Protein AF-A0A6A7LX45-F1 (afdb_monomer)

Radius of gyration: 16.88 Å; Cα contacts (8 Å, |Δi|>4): 146; chains: 1; bounding box: 41×38×48 Å

Mean predicted aligned error: 6.8 Å

Nearest PDB structures (foldseek):
  3nkh-assembly1_B  TM=8.120E-01  e=1.173E-06  Staphylococcus aureus subsp. aureus USA300_TCH1516
  3nkh-assembly1_A  TM=7.948E-01  e=2.292E-06  Staphylococcus aureus subsp. aureus USA300_TCH1516
  6emy-assembly1_A  TM=8.430E-01  e=7.749E-06  Enterococcus faecalis
  5jjv-assembly1_A-2  TM=7.500E-01  e=8.439E-04  Helicobacter pylori 26695

Structure (mmCIF, N/CA/C/O backbone):
data_AF-A0A6A7LX45-F1
#
_entry.id   AF-A0A6A7LX45-F1
#
loop_
_atom_site.group_PDB
_atom_site.id
_atom_site.type_symbol
_atom_site.label_atom_id
_atom_site.label_alt_id
_atom_site.label_comp_id
_atom_site.label_asym_id
_atom_site.labe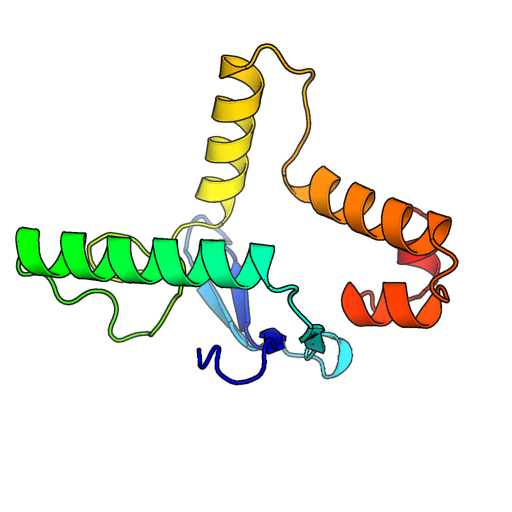l_entity_id
_atom_site.label_seq_id
_atom_site.pdbx_PDB_ins_code
_atom_site.Cartn_x
_atom_site.Cartn_y
_atom_site.Cartn_z
_atom_site.occupancy
_atom_site.B_iso_or_equiv
_atom_site.auth_seq_id
_atom_site.auth_comp_id
_atom_site.auth_asym_id
_atom_site.auth_atom_id
_atom_site.pdbx_PDB_model_num
ATOM 1 N N . MET A 1 1 ? -0.069 -12.720 -8.827 1.00 51.03 1 MET A N 1
ATOM 2 C CA . MET A 1 1 ? -1.238 -12.182 -8.095 1.00 51.03 1 MET A CA 1
ATOM 3 C C . MET A 1 1 ? -2.477 -12.493 -8.921 1.00 51.03 1 MET A C 1
ATOM 5 O O . MET A 1 1 ? -2.574 -11.986 -10.029 1.00 51.03 1 MET A O 1
ATOM 9 N N . HIS A 1 2 ? -3.340 -13.389 -8.440 1.00 52.00 2 HIS A N 1
ATOM 10 C CA . HIS A 1 2 ? -4.607 -13.740 -9.092 1.00 52.00 2 HIS A CA 1
ATOM 11 C C . HIS A 1 2 ? -5.697 -12.822 -8.531 1.00 52.00 2 HIS A C 1
ATOM 13 O O . HIS A 1 2 ? -5.901 -12.797 -7.320 1.00 52.00 2 HIS A O 1
ATOM 19 N N . PHE A 1 3 ? -6.348 -12.025 -9.382 1.00 60.50 3 PHE A N 1
ATOM 20 C CA . PHE A 1 3 ? -7.416 -11.095 -8.974 1.00 60.50 3 PHE A CA 1
ATOM 21 C C . PHE A 1 3 ? -8.790 -11.774 -8.882 1.00 60.50 3 PHE A C 1
ATOM 23 O O . PHE A 1 3 ? -9.795 -11.099 -8.669 1.00 60.50 3 PHE A O 1
ATOM 30 N N . ASP A 1 4 ? -8.840 -13.093 -9.067 1.00 56.50 4 ASP A N 1
ATOM 31 C CA . ASP A 1 4 ? -10.048 -13.806 -9.489 1.00 56.50 4 ASP A CA 1
ATOM 32 C C . ASP A 1 4 ? -11.147 -13.846 -8.417 1.00 56.50 4 ASP A C 1
ATOM 34 O O . ASP A 1 4 ? -12.313 -13.995 -8.753 1.00 56.50 4 ASP A O 1
ATOM 38 N N . ASN A 1 5 ? -10.802 -13.572 -7.152 1.00 66.88 5 ASN A N 1
ATOM 39 C CA . ASN A 1 5 ? -11.748 -13.578 -6.029 1.00 66.88 5 ASN A CA 1
ATOM 40 C C . ASN A 1 5 ? -11.805 -12.249 -5.254 1.00 66.88 5 ASN A C 1
ATOM 42 O O . ASN A 1 5 ? -12.214 -12.237 -4.096 1.00 66.88 5 ASN A O 1
ATOM 46 N N . GLY A 1 6 ? -11.312 -11.144 -5.826 1.00 81.00 6 GLY A N 1
ATOM 47 C CA . GLY A 1 6 ? -11.332 -9.841 -5.148 1.00 81.00 6 GLY A CA 1
ATOM 48 C C . GLY A 1 6 ? -10.508 -9.781 -3.857 1.00 81.00 6 GLY A C 1
ATOM 49 O O . GLY A 1 6 ? -10.772 -8.966 -2.983 1.00 81.00 6 GLY A O 1
ATOM 50 N N . ARG A 1 7 ? -9.506 -10.652 -3.713 1.00 83.38 7 ARG A N 1
ATOM 51 C CA . ARG A 1 7 ? -8.708 -10.805 -2.491 1.00 83.38 7 ARG A CA 1
ATOM 52 C C . ARG A 1 7 ? -7.229 -10.582 -2.754 1.00 83.38 7 ARG A C 1
ATOM 54 O O . ARG A 1 7 ? -6.668 -11.125 -3.702 1.00 83.38 7 ARG A O 1
ATOM 61 N N . LEU A 1 8 ? -6.585 -9.823 -1.873 1.00 84.62 8 LEU A N 1
ATOM 62 C CA . LEU A 1 8 ? -5.143 -9.594 -1.876 1.00 84.62 8 LEU A CA 1
ATOM 63 C C . LEU A 1 8 ? -4.509 -10.192 -0.623 1.00 84.62 8 LEU A C 1
ATOM 65 O O . LEU A 1 8 ? -4.785 -9.744 0.487 1.00 84.62 8 LEU A O 1
ATOM 69 N N . SER A 1 9 ? -3.610 -11.156 -0.804 1.00 83.69 9 SER A N 1
ATOM 70 C CA . SER A 1 9 ? -2.784 -11.680 0.284 1.00 83.69 9 SER A CA 1
ATOM 71 C C . SER A 1 9 ? -1.483 -10.892 0.408 1.00 83.69 9 SER A C 1
ATOM 73 O O . SER A 1 9 ? -0.684 -10.845 -0.527 1.00 83.69 9 SER A O 1
ATOM 75 N N . VAL A 1 10 ? -1.235 -10.321 1.582 1.00 82.81 10 VAL A N 1
ATOM 76 C CA . VAL A 1 10 ? 0.024 -9.646 1.909 1.00 82.81 10 VAL A CA 1
ATOM 77 C C . VAL A 1 10 ? 0.977 -10.672 2.512 1.00 82.81 10 VAL A C 1
ATOM 79 O O . VAL A 1 10 ? 0.769 -11.116 3.637 1.00 82.81 10 VAL A O 1
ATOM 82 N N . LYS A 1 11 ? 1.991 -11.078 1.739 1.00 80.31 11 LYS A N 1
ATOM 83 C CA . LYS A 1 11 ? 2.959 -12.124 2.128 1.00 80.31 11 LYS A CA 1
ATOM 84 C C . LYS A 1 11 ? 4.407 -11.649 2.194 1.00 80.31 11 LYS A C 1
ATOM 86 O O . LYS A 1 11 ? 5.243 -12.3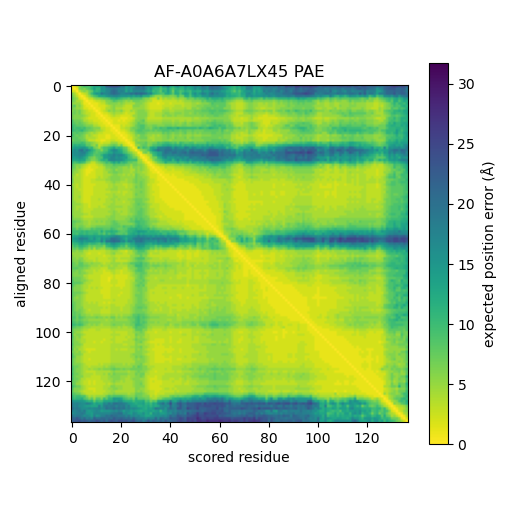00 2.806 1.00 80.31 11 LYS A O 1
ATOM 91 N N . GLN A 1 12 ? 4.698 -10.519 1.565 1.00 81.94 12 GLN A N 1
ATOM 92 C CA . GLN A 1 12 ? 6.050 -10.001 1.421 1.00 81.94 12 GLN A CA 1
ATOM 93 C C . GLN A 1 12 ? 6.049 -8.503 1.680 1.00 81.94 12 GLN A C 1
ATOM 95 O O . GLN A 1 12 ? 5.032 -7.827 1.491 1.00 81.94 12 GLN A O 1
ATOM 100 N N . ASN A 1 13 ? 7.192 -7.990 2.109 1.00 84.44 13 ASN A N 1
ATOM 101 C CA . ASN A 1 13 ? 7.459 -6.568 2.208 1.00 84.44 13 ASN A CA 1
ATOM 102 C C . ASN A 1 13 ? 8.715 -6.213 1.405 1.00 84.44 13 ASN A C 1
ATOM 104 O O . ASN A 1 13 ? 9.591 -7.042 1.165 1.00 84.44 13 ASN A O 1
ATOM 108 N N . VAL A 1 14 ? 8.772 -4.957 0.975 1.00 86.94 14 VAL A N 1
ATOM 109 C CA . VAL A 1 14 ? 9.944 -4.382 0.319 1.00 86.94 14 VAL A CA 1
ATOM 110 C C . VAL A 1 14 ? 10.475 -3.288 1.232 1.00 86.94 14 VAL A C 1
ATOM 112 O O . VAL A 1 14 ? 9.747 -2.351 1.562 1.00 86.94 14 VAL A O 1
ATOM 115 N N . THR A 1 15 ? 11.721 -3.426 1.667 1.00 87.81 15 THR A N 1
ATOM 116 C CA . THR A 1 15 ? 12.429 -2.459 2.513 1.00 87.81 15 THR A CA 1
ATOM 117 C C . THR A 1 15 ? 13.686 -1.981 1.798 1.00 87.81 15 THR A C 1
ATOM 119 O O . THR A 1 15 ? 14.079 -2.551 0.780 1.00 87.81 15 THR A O 1
ATOM 122 N N . ALA A 1 16 ? 14.294 -0.899 2.284 1.00 89.50 16 ALA A N 1
ATOM 123 C CA . ALA A 1 16 ? 15.524 -0.383 1.694 1.00 89.50 16 ALA A CA 1
ATOM 124 C C . ALA A 1 16 ? 16.553 0.107 2.730 1.00 89.50 16 ALA A C 1
ATOM 126 O O . ALA A 1 16 ? 16.875 1.296 2.755 1.00 89.50 16 ALA A O 1
ATOM 127 N N . PRO A 1 17 ? 17.059 -0.774 3.616 1.00 86.06 17 PRO A N 1
ATOM 128 C CA . PRO A 1 17 ? 18.174 -0.419 4.489 1.00 86.06 17 PRO A CA 1
ATOM 129 C C . PRO A 1 17 ? 19.420 -0.113 3.647 1.00 86.06 17 PRO A C 1
ATOM 131 O O . PRO A 1 17 ? 19.659 -0.761 2.626 1.00 86.06 17 PRO A O 1
ATOM 134 N N . ASP A 1 18 ? 20.187 0.903 4.043 1.00 87.75 18 ASP A N 1
ATOM 135 C CA . ASP A 1 18 ? 21.379 1.374 3.321 1.00 87.75 18 ASP A CA 1
ATOM 136 C C . ASP A 1 18 ? 21.138 1.604 1.817 1.00 87.75 18 ASP A C 1
ATOM 138 O O . ASP A 1 18 ? 22.004 1.341 0.980 1.00 87.75 18 ASP A O 1
ATOM 142 N N . TYR A 1 19 ? 19.927 2.061 1.465 1.00 86.56 19 TYR A N 1
ATOM 143 C CA . TYR A 1 19 ? 19.483 2.328 0.091 1.00 86.56 19 TYR A CA 1
ATOM 144 C C . TYR A 1 19 ? 19.418 1.090 -0.828 1.00 86.56 19 TYR A C 1
ATOM 146 O O . TYR A 1 19 ? 19.253 1.200 -2.046 1.00 86.56 19 TYR A O 1
ATOM 154 N N . LYS A 1 20 ? 19.520 -0.119 -0.267 1.00 87.75 20 LYS A N 1
ATOM 155 C CA . LYS A 1 20 ? 19.446 -1.380 -1.014 1.00 87.75 20 LYS A CA 1
ATOM 156 C C . LYS A 1 20 ? 18.056 -1.974 -0.899 1.00 87.75 20 LYS A C 1
ATOM 158 O O . LYS A 1 20 ? 17.633 -2.339 0.189 1.00 87.75 20 LYS A O 1
ATOM 163 N N . VAL A 1 21 ? 17.362 -2.116 -2.026 1.00 88.19 21 VAL A N 1
ATOM 164 C CA . VAL A 1 21 ? 16.020 -2.713 -2.059 1.00 88.19 21 VAL A CA 1
ATOM 165 C C . VAL A 1 21 ? 16.101 -4.199 -1.710 1.00 88.19 21 VAL A C 1
ATOM 167 O O . VAL A 1 21 ? 16.699 -4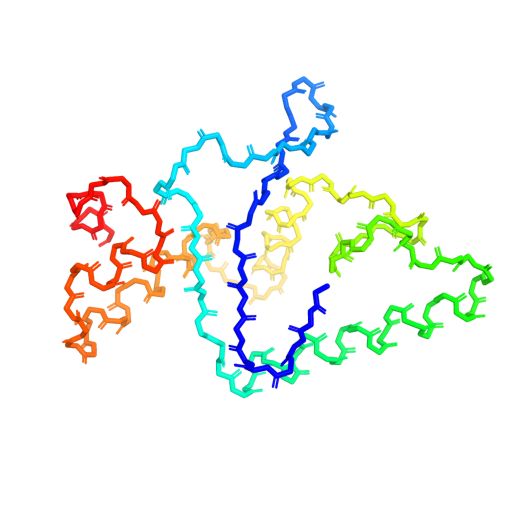.983 -2.444 1.00 88.19 21 VAL A O 1
ATOM 170 N N . ILE A 1 22 ? 15.472 -4.581 -0.602 1.00 87.00 22 ILE A N 1
ATOM 171 C CA . ILE A 1 22 ? 15.380 -5.954 -0.110 1.00 87.00 22 ILE A CA 1
ATOM 172 C C . ILE A 1 22 ? 13.913 -6.365 -0.114 1.00 87.00 22 ILE A C 1
ATOM 174 O O . ILE A 1 22 ? 13.053 -5.668 0.424 1.00 87.00 22 ILE A O 1
ATOM 178 N N . VAL A 1 23 ? 13.634 -7.519 -0.713 1.00 85.88 23 VAL A N 1
ATOM 179 C CA . VAL A 1 23 ? 12.330 -8.177 -0.629 1.00 85.88 23 VAL A CA 1
ATOM 180 C C . VAL A 1 23 ? 12.450 -9.264 0.424 1.00 85.88 23 VAL A C 1
ATOM 182 O O . VAL A 1 23 ? 13.282 -10.159 0.288 1.00 85.88 23 VAL A O 1
ATOM 185 N N . SER A 1 24 ? 11.652 -9.177 1.482 1.00 82.44 24 SER A N 1
ATOM 186 C CA . SER A 1 24 ? 11.610 -10.205 2.517 1.00 82.44 24 SER A CA 1
ATOM 187 C C . SER A 1 24 ? 10.205 -10.751 2.695 1.00 82.44 24 SER A C 1
ATOM 189 O O . SER A 1 24 ? 9.205 -10.047 2.534 1.00 82.44 24 SER A O 1
ATOM 191 N N . ASP A 1 25 ? 10.132 -12.026 3.052 1.00 76.50 25 ASP A N 1
ATOM 192 C CA . ASP A 1 25 ? 8.885 -12.613 3.509 1.00 76.50 25 ASP A CA 1
ATOM 193 C C . ASP A 1 25 ? 8.523 -12.029 4.872 1.00 76.50 25 ASP A C 1
ATOM 195 O O . ASP A 1 25 ? 9.386 -11.712 5.703 1.00 76.50 25 ASP A O 1
ATOM 199 N N . VAL A 1 26 ? 7.226 -11.875 5.117 1.00 64.94 26 VAL A N 1
ATOM 200 C CA . VAL A 1 26 ? 6.778 -11.439 6.434 1.00 64.94 26 VAL A CA 1
ATOM 201 C C . VAL A 1 26 ? 7.046 -12.553 7.451 1.00 64.94 26 VAL A C 1
ATOM 203 O O . VAL A 1 26 ? 6.444 -13.620 7.410 1.00 64.94 26 VAL A O 1
ATOM 206 N N . LYS A 1 27 ? 7.993 -12.312 8.367 1.00 55.50 27 LYS A N 1
ATOM 207 C CA . LYS A 1 27 ? 8.508 -13.320 9.316 1.00 55.50 27 LYS A CA 1
ATOM 208 C C . LYS A 1 27 ? 7.513 -13.737 10.412 1.00 55.50 27 LYS A C 1
ATOM 210 O O . LYS A 1 27 ? 7.822 -14.631 11.192 1.00 55.50 27 LYS A O 1
ATOM 215 N N . SER A 1 28 ? 6.349 -13.091 10.515 1.00 55.47 28 SER A N 1
ATOM 216 C CA . SER A 1 28 ? 5.372 -13.323 11.584 1.00 55.47 28 SER A CA 1
ATOM 217 C C . SER A 1 28 ? 3.992 -13.666 11.024 1.00 55.47 28 SER A C 1
ATOM 219 O O . SER A 1 28 ? 3.496 -13.006 10.109 1.00 55.47 28 SER A O 1
ATOM 221 N N . ALA A 1 29 ? 3.330 -14.658 11.628 1.00 55.91 29 ALA A N 1
ATOM 222 C CA . ALA A 1 29 ? 1.971 -15.074 11.276 1.00 55.91 29 ALA A CA 1
ATOM 223 C C . ALA A 1 29 ? 0.958 -13.911 11.308 1.00 55.91 29 ALA A C 1
ATOM 225 O O . ALA A 1 29 ? 0.027 -13.893 10.512 1.00 55.91 29 ALA A O 1
ATOM 226 N N . HIS A 1 30 ? 1.176 -12.899 12.157 1.00 55.06 30 HIS A N 1
ATOM 227 C CA . HIS A 1 30 ? 0.299 -11.725 12.273 1.00 55.06 30 HIS A CA 1
ATOM 228 C C . HIS A 1 30 ? 0.382 -10.754 11.087 1.00 55.06 30 HIS A C 1
ATOM 230 O O . HIS A 1 30 ? -0.480 -9.891 10.933 1.00 55.06 30 HIS A O 1
ATOM 236 N N . THR A 1 31 ? 1.423 -10.847 10.255 1.00 57.81 31 THR A N 1
ATOM 237 C CA . THR A 1 31 ? 1.579 -9.973 9.081 1.00 57.81 31 THR A CA 1
ATOM 238 C C . THR A 1 31 ? 1.010 -10.591 7.806 1.00 57.81 31 THR A C 1
ATOM 240 O O . THR A 1 31 ? 0.702 -9.846 6.868 1.00 57.81 31 THR A O 1
ATOM 243 N N . LEU A 1 32 ? 0.821 -11.918 7.792 1.00 70.69 32 LEU A N 1
ATOM 244 C CA . LEU A 1 32 ? 0.069 -12.626 6.763 1.00 70.69 32 LEU A CA 1
ATOM 245 C C . LEU A 1 32 ? -1.405 -12.271 6.906 1.00 70.69 32 LEU A C 1
ATOM 247 O O . LEU A 1 32 ? -2.074 -12.672 7.853 1.00 70.69 32 LEU A O 1
ATOM 251 N N . ARG A 1 33 ? -1.924 -11.510 5.948 1.00 77.25 33 ARG A N 1
ATOM 252 C CA . ARG A 1 33 ? -3.338 -11.136 5.939 1.00 77.25 33 ARG A CA 1
ATOM 253 C C . ARG A 1 33 ? -3.893 -11.141 4.537 1.00 77.25 33 ARG A C 1
ATOM 255 O O . ARG A 1 33 ? -3.174 -10.877 3.572 1.00 77.25 33 ARG A O 1
ATOM 262 N N . THR A 1 34 ? -5.187 -11.404 4.452 1.00 83.06 34 THR A N 1
ATOM 263 C CA . THR A 1 34 ? -5.946 -11.264 3.217 1.00 83.06 34 THR A CA 1
ATOM 264 C C . THR A 1 34 ? -6.869 -10.069 3.357 1.00 83.06 34 THR A C 1
ATOM 266 O O . THR A 1 34 ? -7.571 -9.928 4.353 1.00 83.06 34 THR A O 1
ATOM 269 N N . ILE A 1 35 ? -6.815 -9.185 2.372 1.00 86.56 35 ILE A N 1
ATOM 270 C CA . ILE A 1 35 ? -7.621 -7.976 2.305 1.00 86.56 35 ILE A CA 1
ATOM 271 C C . ILE A 1 35 ? -8.603 -8.157 1.155 1.00 86.56 35 ILE A C 1
ATOM 273 O O . ILE A 1 35 ? -8.177 -8.357 0.016 1.00 86.56 35 ILE A O 1
ATOM 277 N N . ASP A 1 36 ? -9.898 -8.065 1.449 1.00 88.56 36 ASP A N 1
ATOM 278 C CA . ASP A 1 36 ? -10.920 -7.968 0.409 1.00 88.56 36 ASP A CA 1
ATOM 279 C C . ASP A 1 36 ? -10.845 -6.584 -0.252 1.00 88.56 36 ASP A C 1
ATOM 281 O O . ASP A 1 36 ? -10.769 -5.547 0.427 1.00 88.56 36 ASP A O 1
ATOM 285 N N . LEU A 1 37 ? -10.839 -6.590 -1.578 1.00 89.56 37 LEU A N 1
ATOM 286 C CA . LEU A 1 37 ? -10.795 -5.431 -2.452 1.00 89.56 37 LEU A CA 1
ATOM 287 C C . LEU A 1 37 ? -12.170 -5.241 -3.084 1.00 89.56 37 LEU A C 1
ATOM 289 O O . LEU A 1 37 ? -12.759 -6.185 -3.604 1.00 89.56 37 LEU A O 1
ATOM 293 N N . ASP A 1 38 ? -12.659 -4.009 -3.055 1.00 90.38 38 ASP A N 1
ATOM 294 C CA . ASP A 1 38 ? -13.875 -3.631 -3.759 1.00 90.38 38 ASP A CA 1
ATOM 295 C C . ASP A 1 38 ? -13.645 -3.579 -5.280 1.00 90.38 38 ASP A C 1
ATOM 297 O O . ASP A 1 38 ? -12.510 -3.489 -5.766 1.00 90.38 38 ASP A O 1
ATOM 301 N N . GLU A 1 39 ? -14.741 -3.580 -6.039 1.00 90.75 39 GLU A N 1
ATOM 302 C CA . GLU A 1 39 ? -14.691 -3.617 -7.502 1.00 90.75 39 GLU A CA 1
ATOM 303 C C . GLU A 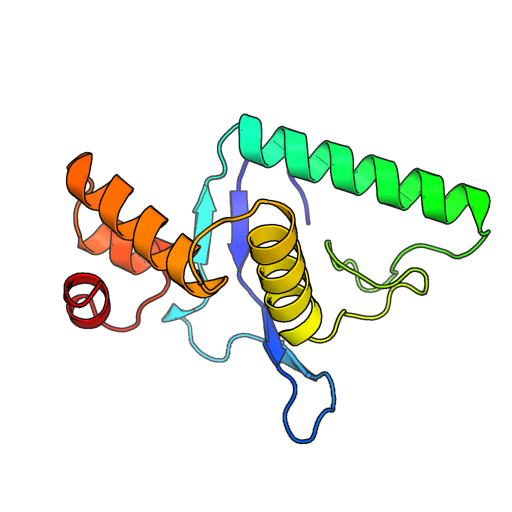1 39 ? -13.970 -2.403 -8.103 1.00 90.75 39 GLU A C 1
ATOM 305 O O . GLU A 1 39 ? -13.247 -2.534 -9.091 1.00 90.75 39 GLU A O 1
ATOM 310 N N . ARG A 1 40 ? -14.083 -1.219 -7.486 1.00 93.31 40 ARG A N 1
ATOM 311 C CA . ARG A 1 40 ? -13.392 -0.022 -7.978 1.00 93.31 40 ARG A CA 1
ATOM 312 C C . ARG A 1 40 ? -11.884 -0.172 -7.812 1.00 93.31 40 ARG A C 1
ATOM 314 O O . ARG A 1 40 ? -11.138 0.150 -8.738 1.00 93.31 40 ARG A O 1
ATOM 321 N N . THR A 1 41 ? -11.423 -0.692 -6.677 1.00 91.69 41 THR A N 1
ATOM 322 C CA . THR A 1 41 ? -9.999 -0.991 -6.474 1.00 91.69 41 THR A CA 1
ATOM 323 C C . THR A 1 41 ? -9.510 -2.055 -7.458 1.00 91.69 41 THR A C 1
ATOM 325 O O . THR A 1 41 ? -8.458 -1.881 -8.077 1.00 91.69 41 THR A O 1
ATOM 328 N N . LEU A 1 42 ? -10.281 -3.124 -7.680 1.00 91.62 42 LEU A N 1
ATOM 329 C CA . LEU A 1 42 ? -9.936 -4.153 -8.666 1.00 91.62 42 LEU A CA 1
ATOM 330 C C . LEU A 1 42 ? -9.834 -3.581 -10.082 1.00 91.62 42 LEU A C 1
ATOM 332 O O . LEU A 1 42 ? -8.858 -3.865 -10.779 1.00 91.62 42 LEU A O 1
ATOM 336 N N . ALA A 1 43 ? -10.774 -2.732 -10.494 1.00 91.88 43 ALA A N 1
ATOM 337 C CA . ALA A 1 43 ? -10.756 -2.083 -11.801 1.00 91.88 43 ALA A CA 1
ATOM 338 C C . ALA A 1 43 ? -9.488 -1.238 -12.020 1.00 91.88 43 ALA A C 1
ATOM 340 O O . ALA A 1 43 ? -8.881 -1.294 -13.097 1.00 91.88 43 ALA A O 1
ATOM 341 N N . VAL A 1 44 ? -9.029 -0.511 -10.992 1.00 93.44 44 VAL A N 1
ATOM 342 C CA . VAL A 1 44 ? -7.765 0.246 -11.043 1.00 93.44 44 VAL A CA 1
ATOM 343 C C . VAL A 1 44 ? -6.572 -0.693 -11.233 1.00 93.44 44 VAL A C 1
ATOM 345 O O . VAL A 1 44 ? -5.734 -0.451 -12.104 1.00 93.44 44 VAL A O 1
ATOM 348 N N . LEU A 1 45 ? -6.502 -1.793 -10.479 1.00 90.38 45 LEU A N 1
ATOM 349 C CA . LEU A 1 45 ? -5.386 -2.743 -10.569 1.00 90.38 45 LEU A CA 1
ATOM 350 C C . LEU A 1 45 ? -5.373 -3.494 -11.912 1.00 90.38 45 LEU A C 1
ATOM 352 O O . LEU A 1 45 ? -4.301 -3.699 -12.484 1.00 90.38 45 LEU A O 1
ATOM 356 N N . ARG A 1 46 ? -6.545 -3.839 -12.466 1.00 90.06 46 ARG A N 1
ATOM 357 C CA . ARG A 1 46 ? -6.672 -4.422 -13.816 1.00 90.06 46 ARG A CA 1
ATOM 358 C C . ARG A 1 46 ? -6.213 -3.440 -14.895 1.00 90.06 46 ARG A C 1
ATOM 360 O O . ARG A 1 46 ? -5.444 -3.819 -15.779 1.00 90.06 46 ARG A O 1
ATOM 367 N N . SER A 1 47 ? -6.626 -2.176 -14.797 1.00 92.19 47 SER A N 1
ATOM 368 C CA . SER A 1 47 ? -6.213 -1.116 -15.729 1.00 92.19 47 SER A CA 1
ATOM 369 C C . SER A 1 47 ? -4.701 -0.892 -15.687 1.00 92.19 47 SER A C 1
ATOM 371 O O . SER A 1 47 ? -4.050 -0.789 -16.726 1.00 92.19 47 SER A O 1
ATOM 373 N N . TRP A 1 48 ? -4.119 -0.902 -14.486 1.00 91.06 48 TRP A N 1
ATOM 374 C CA . TRP A 1 48 ? -2.674 -0.831 -14.311 1.00 91.06 48 TRP A CA 1
ATOM 375 C C . TRP A 1 48 ? -1.957 -2.033 -14.936 1.00 91.06 48 TRP A C 1
ATOM 377 O O . TRP A 1 48 ? -0.990 -1.854 -15.676 1.00 91.06 48 TRP A O 1
ATOM 387 N N . ARG A 1 49 ? -2.463 -3.256 -14.732 1.00 86.62 49 ARG A N 1
ATOM 388 C CA . ARG A 1 49 ? -1.883 -4.462 -15.339 1.00 86.62 49 ARG A CA 1
ATOM 389 C C . ARG A 1 49 ? -1.909 -4.407 -16.867 1.00 86.62 49 ARG A C 1
ATOM 391 O O . ARG A 1 49 ? -0.909 -4.741 -17.499 1.00 86.62 49 ARG A O 1
ATOM 398 N N . LYS A 1 50 ? -3.010 -3.933 -17.460 1.00 88.94 50 LYS A N 1
ATOM 399 C CA . LYS A 1 50 ? -3.102 -3.689 -18.908 1.00 88.94 50 LYS A CA 1
ATOM 400 C C . LYS A 1 50 ? -2.028 -2.701 -19.366 1.00 88.94 50 LYS A C 1
ATOM 402 O O . LYS A 1 50 ? -1.313 -2.975 -20.325 1.00 88.94 50 LYS A O 1
ATOM 407 N N . ARG A 1 51 ? -1.849 -1.596 -18.635 1.00 89.31 51 ARG A N 1
ATOM 408 C CA . ARG A 1 51 ? -0.828 -0.593 -18.955 1.00 89.31 51 ARG A CA 1
ATOM 409 C C . ARG A 1 51 ? 0.591 -1.164 -18.926 1.00 89.31 51 ARG A C 1
ATOM 411 O O . ARG A 1 51 ? 1.408 -0.808 -19.770 1.00 89.31 51 ARG A O 1
ATOM 418 N N . GLN A 1 52 ? 0.890 -2.054 -17.984 1.00 86.69 52 GLN A N 1
ATOM 419 C CA . GLN A 1 52 ? 2.186 -2.734 -17.933 1.00 86.69 52 GLN A CA 1
ATOM 420 C C . GLN A 1 52 ? 2.419 -3.609 -19.168 1.00 86.69 52 GLN A C 1
ATOM 422 O O . GLN A 1 52 ? 3.498 -3.549 -19.750 1.00 86.69 52 GLN A O 1
ATOM 427 N N . LEU A 1 53 ? 1.405 -4.362 -19.607 1.00 85.75 53 LEU A N 1
ATOM 428 C CA . LEU A 1 53 ? 1.494 -5.175 -20.825 1.00 85.75 53 LEU A CA 1
ATOM 429 C C . LEU A 1 53 ? 1.732 -4.310 -22.070 1.00 85.75 53 LEU A C 1
ATOM 431 O O . LEU A 1 53 ? 2.608 -4.631 -22.867 1.00 85.75 53 LEU A O 1
ATOM 435 N N . GLU A 1 54 ? 1.032 -3.181 -22.202 1.00 89.62 54 GLU A N 1
ATOM 436 C CA . GLU A 1 54 ? 1.253 -2.225 -23.300 1.00 89.62 54 GLU A CA 1
ATOM 437 C C . GLU A 1 54 ? 2.692 -1.686 -23.316 1.00 89.62 54 GLU A C 1
ATOM 439 O O . GLU A 1 54 ? 3.315 -1.587 -24.373 1.00 89.62 54 GLU A O 1
ATOM 444 N N . ILE A 1 55 ? 3.238 -1.344 -22.143 1.00 86.81 55 ILE A N 1
ATOM 445 C CA . ILE A 1 55 ? 4.629 -0.892 -22.017 1.00 86.81 55 ILE A CA 1
ATOM 446 C C . ILE A 1 55 ? 5.583 -2.010 -22.443 1.00 86.81 55 ILE A C 1
ATOM 448 O O . ILE A 1 55 ? 6.479 -1.745 -23.235 1.00 86.81 55 ILE A O 1
ATOM 452 N N . SER A 1 56 ? 5.353 -3.236 -21.970 1.00 84.19 56 SER A N 1
ATOM 453 C CA . SER A 1 56 ? 6.143 -4.425 -22.309 1.00 84.19 56 SER A CA 1
ATOM 454 C C . SER A 1 56 ? 6.191 -4.675 -23.815 1.00 84.19 56 SER A C 1
ATOM 456 O O . SER A 1 56 ? 7.264 -4.865 -24.380 1.00 84.19 56 SER A O 1
ATOM 458 N N . MET A 1 57 ? 5.032 -4.613 -24.479 1.00 86.06 57 MET A N 1
ATOM 459 C CA . MET A 1 57 ? 4.924 -4.790 -25.928 1.00 86.06 57 MET A CA 1
ATOM 460 C C . MET A 1 57 ? 5.673 -3.697 -26.689 1.00 86.06 57 MET A C 1
ATOM 462 O O . MET A 1 57 ? 6.343 -3.984 -27.675 1.00 86.06 57 MET A O 1
ATOM 466 N N . ARG A 1 58 ? 5.595 -2.445 -26.223 1.00 87.62 58 ARG A N 1
ATOM 467 C CA . ARG A 1 58 ? 6.261 -1.314 -26.878 1.00 87.62 58 ARG A CA 1
ATOM 468 C C . ARG A 1 58 ? 7.778 -1.327 -26.699 1.00 87.62 58 ARG A C 1
ATOM 470 O O . ARG A 1 58 ? 8.488 -0.889 -27.596 1.00 87.62 58 ARG A O 1
ATOM 477 N N . THR A 1 59 ? 8.277 -1.745 -25.539 1.00 84.50 59 THR A N 1
ATOM 478 C CA . THR A 1 59 ? 9.717 -1.717 -25.237 1.00 84.50 59 THR A CA 1
ATOM 479 C C . THR A 1 59 ? 10.431 -3.017 -25.596 1.00 84.50 59 THR A C 1
ATOM 481 O O . THR A 1 59 ? 11.656 -3.048 -25.559 1.00 84.50 59 THR A O 1
ATOM 484 N N . GLY A 1 60 ? 9.694 -4.094 -25.891 1.00 81.50 60 GLY A N 1
ATOM 485 C CA . GLY A 1 60 ? 10.249 -5.436 -26.097 1.00 81.50 60 GLY A CA 1
ATOM 486 C C . GLY A 1 60 ? 10.796 -6.085 -24.819 1.00 81.50 60 GLY A C 1
ATOM 487 O O . GLY A 1 60 ? 11.235 -7.233 -24.846 1.00 81.50 60 GLY A O 1
ATOM 488 N N . LEU A 1 61 ? 10.758 -5.380 -23.684 1.00 77.69 61 LEU A N 1
ATOM 489 C CA . LEU A 1 61 ? 11.191 -5.895 -22.392 1.00 77.69 61 LEU A CA 1
ATOM 490 C C . LEU A 1 61 ? 10.053 -6.697 -21.774 1.00 77.69 61 LEU A C 1
ATOM 492 O O . LEU A 1 61 ? 8.932 -6.195 -21.647 1.00 77.69 61 LEU A O 1
ATOM 496 N N . ARG A 1 62 ? 10.334 -7.932 -21.346 1.00 67.94 62 ARG A N 1
ATOM 497 C CA . ARG A 1 62 ? 9.381 -8.709 -20.550 1.00 67.94 62 ARG A CA 1
ATOM 498 C C . ARG A 1 62 ? 9.144 -7.991 -19.232 1.00 67.94 62 ARG A C 1
ATOM 500 O O . ARG A 1 62 ? 10.049 -7.833 -18.418 1.00 67.94 62 ARG A O 1
ATOM 507 N N . THR A 1 63 ? 7.905 -7.577 -19.010 1.00 62.91 63 THR A N 1
ATOM 508 C CA . THR A 1 63 ? 7.518 -7.020 -17.722 1.00 62.91 63 THR A CA 1
ATOM 509 C C . THR A 1 63 ? 7.504 -8.133 -16.679 1.00 62.91 63 THR A C 1
ATOM 511 O O . THR A 1 63 ? 6.549 -8.894 -16.565 1.00 62.91 63 THR A O 1
ATOM 514 N N . ASN A 1 64 ? 8.565 -8.159 -15.870 1.00 64.75 64 ASN A N 1
ATOM 515 C CA . ASN A 1 64 ? 8.539 -8.659 -14.502 1.00 64.75 64 ASN A CA 1
ATOM 516 C C . ASN A 1 64 ? 8.285 -10.167 -14.321 1.00 64.75 64 ASN A C 1
ATOM 518 O O . ASN A 1 64 ? 7.206 -10.585 -13.893 1.00 64.75 64 ASN A O 1
ATOM 522 N N . GLU A 1 65 ? 9.327 -10.970 -14.551 1.00 64.12 65 GLU A N 1
ATOM 523 C CA . GLU A 1 65 ? 9.332 -12.409 -14.234 1.00 64.12 65 GLU A CA 1
ATOM 524 C C . GLU A 1 65 ? 9.116 -12.685 -12.735 1.00 64.12 65 GLU A C 1
ATOM 526 O O . GLU A 1 65 ? 8.513 -13.690 -12.372 1.00 64.12 65 GLU A O 1
ATOM 531 N N . ALA A 1 66 ? 9.511 -11.747 -11.866 1.00 68.62 66 ALA A N 1
ATOM 532 C CA . ALA A 1 66 ? 9.299 -11.818 -10.419 1.00 68.62 66 ALA A CA 1
ATOM 533 C C . ALA A 1 66 ? 7.842 -11.540 -9.983 1.00 68.62 66 ALA A C 1
ATOM 535 O O . ALA A 1 66 ? 7.489 -11.727 -8.820 1.00 68.62 66 ALA A O 1
ATOM 536 N N . GLY A 1 67 ? 6.968 -11.096 -10.892 1.00 77.38 67 GLY A N 1
ATOM 537 C CA . GLY A 1 67 ? 5.532 -10.961 -10.647 1.00 77.38 67 GLY A CA 1
ATOM 538 C C . GLY A 1 67 ? 5.079 -9.774 -9.782 1.00 77.38 67 GLY A C 1
ATOM 539 O O . GLY A 1 67 ? 3.909 -9.748 -9.389 1.00 77.38 67 GLY A O 1
ATOM 540 N N . PHE A 1 68 ? 5.927 -8.776 -9.493 1.00 82.94 68 PHE A N 1
ATOM 541 C CA . PHE A 1 68 ? 5.493 -7.549 -8.793 1.00 82.94 68 PHE A CA 1
ATOM 542 C C . PHE A 1 68 ? 4.371 -6.788 -9.532 1.00 82.94 68 PHE A C 1
ATOM 544 O O . PHE A 1 68 ? 4.408 -6.535 -10.738 1.00 82.94 68 PHE A O 1
ATOM 551 N N . LEU A 1 69 ? 3.366 -6.324 -8.792 1.00 83.25 69 LEU A N 1
ATOM 552 C CA . LEU A 1 69 ? 2.334 -5.483 -9.398 1.00 83.25 69 LEU A CA 1
ATOM 553 C C . LEU A 1 69 ? 2.869 -4.085 -9.727 1.00 83.25 69 LEU A C 1
ATOM 555 O O . LEU A 1 69 ? 2.493 -3.509 -10.739 1.00 83.25 69 LEU A O 1
ATOM 559 N N . PHE A 1 70 ? 3.790 -3.561 -8.924 1.00 87.81 70 PHE A N 1
ATOM 560 C CA . PHE A 1 70 ? 4.449 -2.282 -9.165 1.00 87.81 70 PHE A CA 1
ATOM 561 C C . PHE A 1 70 ? 5.950 -2.520 -9.318 1.00 87.81 70 PHE A C 1
ATOM 563 O O . PHE A 1 70 ? 6.621 -2.912 -8.367 1.00 87.81 70 PHE A O 1
ATOM 570 N N . ALA A 1 71 ? 6.455 -2.309 -10.528 1.00 87.06 71 ALA A N 1
ATOM 571 C CA . ALA A 1 71 ? 7.837 -2.574 -10.901 1.00 87.06 71 ALA A CA 1
ATOM 572 C C . ALA A 1 71 ? 8.345 -1.486 -11.842 1.00 87.06 71 ALA A C 1
ATOM 574 O O . ALA A 1 71 ? 7.554 -0.773 -12.471 1.00 87.06 71 ALA A O 1
ATOM 575 N N . LYS A 1 72 ? 9.667 -1.394 -11.958 1.00 85.94 72 LYS A N 1
ATOM 576 C CA . LYS A 1 72 ? 10.311 -0.661 -13.046 1.00 85.94 72 LYS A CA 1
ATOM 577 C C . LYS A 1 72 ? 10.040 -1.360 -14.384 1.00 85.94 72 LYS A C 1
ATOM 579 O O . LYS A 1 72 ? 9.527 -2.477 -14.435 1.00 85.94 72 LYS A O 1
ATOM 584 N N . VAL A 1 73 ? 10.390 -0.690 -15.481 1.00 82.25 73 VAL A N 1
ATOM 585 C CA . VAL A 1 73 ? 10.185 -1.212 -16.845 1.00 82.25 73 VAL A CA 1
ATOM 586 C C . VAL A 1 73 ? 10.946 -2.524 -17.076 1.00 82.25 73 VAL A C 1
ATOM 588 O O . VAL A 1 73 ? 10.442 -3.399 -17.770 1.00 82.25 73 VAL A O 1
ATOM 591 N N . ASP A 1 74 ? 12.110 -2.682 -16.443 1.00 80.94 74 ASP A N 1
ATOM 592 C CA . ASP A 1 74 ? 12.925 -3.905 -16.458 1.00 80.94 74 ASP A CA 1
ATOM 593 C C . ASP A 1 74 ? 12.383 -5.030 -15.549 1.00 80.94 74 ASP A C 1
ATOM 595 O O . ASP A 1 74 ? 12.962 -6.108 -15.481 1.00 80.94 74 ASP A O 1
ATOM 599 N N . GLY A 1 75 ? 11.274 -4.794 -14.838 1.00 81.56 75 GLY A N 1
ATOM 600 C CA . GLY A 1 75 ? 10.656 -5.756 -13.929 1.00 81.56 75 GLY A CA 1
ATOM 601 C C . GLY A 1 75 ? 11.225 -5.782 -12.509 1.00 81.56 75 GLY A C 1
ATOM 602 O O . GLY A 1 75 ? 10.658 -6.465 -11.658 1.00 81.56 75 GLY A O 1
ATOM 603 N N . SER A 1 76 ? 12.280 -5.018 -12.216 1.00 84.44 76 SER A N 1
ATOM 604 C CA . SER A 1 76 ? 12.841 -4.924 -10.865 1.00 84.44 76 SER A CA 1
ATOM 605 C C . SER A 1 76 ? 11.896 -4.185 -9.897 1.00 84.44 76 SER A C 1
ATOM 607 O O . SER A 1 76 ? 11.101 -3.330 -10.322 1.00 84.44 76 SER A O 1
ATOM 609 N N . PRO A 1 77 ? 11.946 -4.488 -8.583 1.00 87.44 77 PRO A N 1
ATOM 610 C CA . PRO A 1 77 ? 11.116 -3.804 -7.601 1.00 87.44 77 PRO A CA 1
ATOM 611 C C . PRO A 1 77 ? 11.447 -2.308 -7.534 1.00 87.44 77 PRO A C 1
ATOM 613 O O . PRO A 1 77 ? 12.593 -1.872 -7.684 1.00 87.44 77 PRO A O 1
ATOM 616 N N . LEU A 1 78 ? 10.417 -1.502 -7.286 1.00 90.00 78 LEU A N 1
ATOM 617 C CA . LEU A 1 78 ? 10.592 -0.085 -6.989 1.00 90.00 78 LEU A CA 1
ATOM 618 C C . LEU A 1 78 ? 11.145 0.088 -5.572 1.00 90.00 78 LEU A C 1
ATOM 620 O O . LEU A 1 78 ? 10.778 -0.647 -4.656 1.00 90.00 78 LEU A O 1
ATOM 624 N N . HIS A 1 79 ? 11.987 1.104 -5.387 1.00 92.00 79 HIS A N 1
ATOM 625 C CA . HIS A 1 79 ? 12.375 1.543 -4.050 1.00 92.00 79 HIS A CA 1
ATOM 626 C C . HIS A 1 79 ? 11.122 2.026 -3.296 1.00 92.00 79 HIS A C 1
ATOM 628 O O . HIS A 1 79 ? 10.336 2.765 -3.892 1.00 92.00 79 HIS A O 1
ATOM 634 N N . PRO A 1 80 ? 10.906 1.668 -2.018 1.00 88.50 80 PRO A N 1
ATOM 635 C CA . PRO A 1 80 ? 9.693 2.046 -1.282 1.00 88.50 80 PRO A CA 1
ATOM 636 C C . PRO A 1 80 ? 9.446 3.567 -1.263 1.00 88.50 80 PRO A C 1
ATOM 638 O O . PRO A 1 80 ? 8.326 4.012 -1.523 1.00 88.50 80 PRO A O 1
ATOM 641 N N . ASP A 1 81 ? 10.497 4.374 -1.090 1.00 91.31 81 ASP A N 1
ATOM 642 C CA . ASP A 1 81 ? 10.402 5.845 -1.118 1.00 91.31 81 ASP A CA 1
ATOM 643 C C . ASP A 1 81 ? 9.897 6.417 -2.444 1.00 91.31 81 ASP A C 1
ATOM 645 O O . ASP A 1 81 ? 9.402 7.544 -2.478 1.00 91.31 81 ASP A O 1
ATOM 649 N N . PHE A 1 82 ? 9.969 5.654 -3.541 1.00 93.31 82 PHE A N 1
ATOM 650 C CA . PHE A 1 82 ? 9.395 6.076 -4.814 1.00 93.31 82 PHE A CA 1
ATOM 651 C C . PHE A 1 82 ? 7.920 6.449 -4.652 1.00 93.31 82 PHE A C 1
ATOM 653 O O . PHE A 1 82 ? 7.486 7.465 -5.197 1.00 93.31 82 PHE A O 1
ATOM 660 N N . PHE A 1 83 ? 7.155 5.666 -3.886 1.00 92.56 83 PHE A N 1
ATOM 661 C CA . PHE A 1 83 ? 5.737 5.933 -3.663 1.00 92.56 83 PHE A CA 1
ATOM 662 C C . PHE A 1 83 ? 5.528 7.162 -2.781 1.00 92.56 83 PHE A C 1
ATOM 664 O O . PHE A 1 83 ? 4.717 8.016 -3.132 1.00 92.56 83 PHE A O 1
ATOM 671 N N . SER A 1 84 ? 6.290 7.289 -1.691 1.00 92.50 84 SER A N 1
ATOM 672 C CA . SER A 1 84 ? 6.222 8.444 -0.787 1.00 92.50 84 SER A CA 1
ATOM 673 C C . SER A 1 84 ? 6.531 9.750 -1.521 1.00 92.50 84 SER A C 1
ATOM 675 O O . SER A 1 84 ? 5.723 10.675 -1.488 1.00 92.50 84 SER A O 1
ATOM 677 N N . HIS A 1 85 ? 7.634 9.801 -2.272 1.00 94.38 85 HIS A N 1
ATOM 678 C CA . HIS A 1 85 ? 8.011 10.984 -3.046 1.00 94.38 85 HIS A CA 1
ATOM 679 C C . HIS A 1 85 ? 7.039 11.265 -4.196 1.00 94.38 85 HIS A C 1
ATOM 681 O O . HIS A 1 85 ? 6.754 12.421 -4.500 1.00 94.38 85 HIS A O 1
ATOM 687 N N . SER A 1 86 ? 6.523 10.228 -4.866 1.00 94.81 86 SER A N 1
ATOM 688 C CA . SER A 1 86 ? 5.534 10.419 -5.936 1.00 94.81 86 SER A CA 1
ATOM 689 C C . SER A 1 86 ? 4.224 10.986 -5.400 1.00 94.81 86 SER A C 1
ATOM 691 O O . SER A 1 86 ? 3.642 11.862 -6.037 1.00 94.81 86 SER A O 1
ATOM 693 N N . PHE A 1 87 ? 3.793 10.529 -4.224 1.00 95.44 87 PHE A N 1
ATOM 694 C CA . PHE A 1 87 ? 2.620 11.057 -3.543 1.00 95.44 87 PHE A CA 1
ATOM 695 C C . PHE A 1 87 ? 2.826 12.513 -3.111 1.00 95.44 87 PHE A C 1
ATOM 697 O O . PHE A 1 87 ? 1.998 13.354 -3.444 1.00 95.44 87 PHE A O 1
ATOM 704 N N . GLU A 1 88 ? 3.956 12.836 -2.476 1.00 95.19 88 GLU A N 1
ATOM 705 C CA . GLU A 1 88 ? 4.278 14.207 -2.050 1.00 95.19 88 GLU A CA 1
ATOM 706 C C . GLU A 1 88 ? 4.341 15.182 -3.238 1.00 95.19 88 GLU A C 1
ATOM 708 O O . GLU A 1 88 ? 3.762 16.269 -3.197 1.00 95.19 88 GLU A O 1
ATOM 713 N N . ARG A 1 89 ? 4.961 14.779 -4.356 1.00 95.94 89 ARG A N 1
ATOM 714 C CA . ARG A 1 89 ? 4.950 15.591 -5.586 1.00 95.94 89 ARG A CA 1
ATOM 715 C C . ARG A 1 89 ? 3.533 15.826 -6.107 1.00 95.94 89 ARG A C 1
ATOM 717 O O . ARG A 1 89 ? 3.240 16.918 -6.590 1.00 95.94 89 ARG A O 1
ATOM 724 N N . LEU A 1 90 ? 2.661 14.820 -6.029 1.00 96.19 90 LEU A N 1
ATOM 725 C CA . LEU A 1 90 ? 1.274 14.949 -6.465 1.00 96.19 90 LEU A CA 1
ATOM 726 C C . LEU A 1 90 ? 0.488 15.896 -5.551 1.00 96.19 90 LEU A C 1
ATOM 728 O O . LEU A 1 90 ? -0.218 16.758 -6.066 1.00 96.19 90 LEU A O 1
ATOM 732 N N . THR A 1 91 ? 0.634 15.792 -4.227 1.00 96.25 91 THR A N 1
ATOM 733 C CA . THR A 1 91 ? -0.059 16.685 -3.283 1.00 96.25 91 THR A CA 1
ATOM 734 C C . THR A 1 91 ? 0.365 18.137 -3.472 1.00 96.25 91 THR A C 1
ATOM 736 O O . THR A 1 91 ? -0.496 19.010 -3.538 1.00 96.25 91 THR A O 1
ATOM 739 N N . VAL A 1 92 ? 1.667 18.389 -3.664 1.00 96.12 92 VAL A N 1
ATOM 740 C CA . VAL A 1 92 ? 2.195 19.733 -3.954 1.00 96.12 92 VAL A CA 1
ATOM 741 C C . VAL A 1 92 ? 1.630 20.269 -5.269 1.00 96.12 92 VAL A C 1
ATOM 743 O O . VAL A 1 92 ? 1.128 21.388 -5.312 1.00 96.12 92 VAL A O 1
ATOM 746 N N . LYS A 1 93 ? 1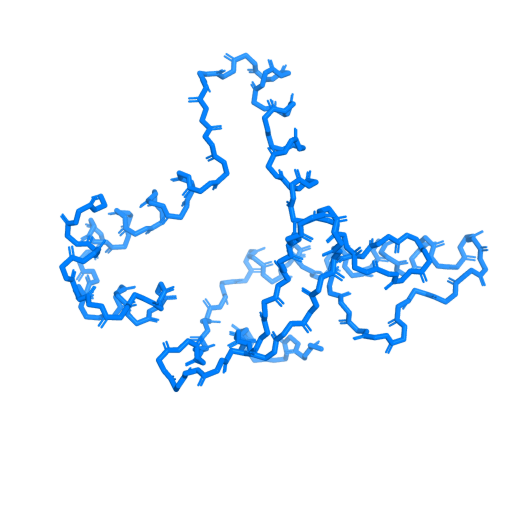.648 19.459 -6.336 1.00 97.12 93 LYS A N 1
ATOM 747 C CA . LYS A 1 93 ? 1.113 19.855 -7.648 1.00 97.12 93 LYS A CA 1
ATOM 748 C C . LYS A 1 93 ? -0.375 20.219 -7.596 1.00 97.12 93 LYS A C 1
ATOM 750 O O . LYS A 1 93 ? -0.816 21.069 -8.360 1.00 97.12 93 LYS A O 1
ATOM 755 N N . MET A 1 94 ? -1.135 19.569 -6.719 1.00 96.75 94 MET A N 1
ATOM 756 C CA . MET A 1 94 ? -2.572 19.796 -6.550 1.00 96.75 94 MET A CA 1
ATOM 757 C C . MET A 1 94 ? -2.889 20.909 -5.534 1.00 96.75 94 MET A C 1
ATOM 759 O O . MET A 1 94 ? -4.061 21.146 -5.258 1.00 96.75 94 MET A O 1
ATOM 763 N N . GLY A 1 95 ? -1.876 21.577 -4.964 1.00 96.69 95 GLY A N 1
ATOM 764 C CA . GLY A 1 95 ? -2.063 22.640 -3.970 1.00 96.69 95 GLY A CA 1
ATOM 765 C C . GLY A 1 95 ? -2.635 22.150 -2.637 1.00 96.69 95 GLY A C 1
ATOM 766 O O . GLY A 1 95 ? -3.256 22.922 -1.911 1.00 96.69 95 GLY A O 1
ATOM 767 N N . LEU A 1 96 ? -2.470 20.862 -2.322 1.00 95.12 96 LEU A N 1
ATOM 768 C CA . LEU A 1 96 ? -2.984 20.274 -1.089 1.00 95.12 96 LEU A CA 1
ATOM 769 C C . LEU A 1 96 ? -2.033 20.537 0.089 1.00 95.12 96 LEU A C 1
ATOM 771 O O . LEU A 1 96 ? -0.819 20.648 -0.113 1.00 95.12 96 LEU A O 1
ATOM 775 N N . PRO A 1 97 ? -2.550 20.563 1.334 1.00 93.56 97 PRO A N 1
ATOM 776 C CA . PRO A 1 97 ? -1.714 20.531 2.526 1.00 93.56 97 PRO A CA 1
ATOM 777 C C . PRO A 1 97 ? -0.760 19.336 2.511 1.00 93.56 97 PRO A C 1
ATOM 779 O O . PRO A 1 97 ? -1.007 18.320 1.852 1.00 93.56 97 PRO A O 1
ATOM 782 N N . ARG A 1 98 ? 0.328 19.433 3.280 1.00 90.81 98 ARG A N 1
ATOM 783 C CA . ARG A 1 98 ? 1.283 18.333 3.398 1.00 90.81 98 ARG A CA 1
ATOM 784 C C . ARG A 1 98 ? 0.608 17.120 4.041 1.00 90.81 98 ARG A C 1
ATOM 786 O O . ARG A 1 98 ? 0.310 17.133 5.230 1.00 90.81 98 ARG A O 1
ATOM 793 N N . ILE A 1 99 ? 0.418 16.070 3.248 1.00 92.88 99 ILE A N 1
ATOM 794 C CA . ILE A 1 99 ? -0.133 14.778 3.665 1.00 92.88 99 ILE A CA 1
ATOM 795 C C . ILE A 1 99 ? 0.878 13.708 3.251 1.00 92.88 99 ILE A C 1
ATOM 797 O O . ILE A 1 99 ? 1.392 13.734 2.131 1.00 92.88 99 ILE A O 1
ATOM 801 N N . ARG A 1 100 ? 1.192 12.766 4.142 1.00 90.62 100 ARG A N 1
ATOM 802 C CA . ARG A 1 100 ? 2.094 11.646 3.845 1.00 90.62 100 ARG A CA 1
ATOM 803 C C . ARG A 1 100 ? 1.300 10.486 3.268 1.00 90.62 100 ARG A C 1
ATOM 805 O O . ARG A 1 100 ? 0.134 10.284 3.595 1.00 90.62 100 ARG A O 1
ATOM 812 N N . LEU A 1 101 ? 1.969 9.632 2.499 1.00 91.94 101 LEU A N 1
ATOM 813 C CA . LEU A 1 101 ? 1.338 8.430 1.952 1.00 91.94 101 LEU A CA 1
ATOM 814 C C . LEU A 1 101 ? 0.752 7.519 3.052 1.00 91.94 101 LEU A C 1
ATOM 816 O O . LEU A 1 101 ? -0.324 6.951 2.877 1.00 91.94 101 LEU A O 1
ATOM 820 N N . HIS A 1 102 ? 1.423 7.408 4.206 1.00 89.31 102 HIS A N 1
ATOM 821 C CA . HIS A 1 102 ? 0.931 6.610 5.335 1.00 89.31 102 HIS A CA 1
ATOM 822 C C . HIS A 1 102 ? -0.371 7.173 5.937 1.00 89.31 102 HIS A C 1
ATOM 824 O O . HIS A 1 102 ? -1.204 6.403 6.419 1.00 89.31 102 HIS A O 1
ATOM 830 N N . ASP A 1 103 ? -0.619 8.478 5.838 1.00 90.25 103 ASP A N 1
ATOM 831 C CA . ASP A 1 103 ? -1.832 9.100 6.381 1.00 90.25 103 ASP A CA 1
ATOM 832 C C . ASP A 1 103 ? -3.101 8.607 5.649 1.00 90.25 103 ASP A C 1
ATOM 834 O O . ASP A 1 103 ? -4.188 8.574 6.229 1.00 90.25 103 ASP A O 1
ATOM 838 N N . LEU A 1 104 ? -2.971 8.088 4.418 1.00 92.00 104 LEU A N 1
ATOM 839 C CA . LEU A 1 104 ? -4.067 7.398 3.722 1.00 92.00 104 LEU A CA 1
ATOM 840 C C . LEU A 1 104 ? -4.513 6.127 4.453 1.00 92.00 104 LEU A C 1
ATOM 842 O O . LEU A 1 104 ? -5.702 5.817 4.514 1.00 92.00 104 LEU A O 1
ATOM 846 N N . ARG A 1 105 ? -3.566 5.384 5.031 1.00 90.00 105 ARG A N 1
ATOM 847 C CA . ARG A 1 105 ? -3.869 4.180 5.810 1.00 90.00 105 ARG A CA 1
ATOM 848 C C . ARG A 1 105 ? -4.558 4.531 7.127 1.00 90.00 105 ARG A C 1
ATOM 850 O O . ARG A 1 105 ? -5.456 3.797 7.533 1.00 90.00 105 ARG A O 1
ATOM 857 N N . HIS A 1 106 ? -4.169 5.643 7.751 1.00 89.19 106 HIS A N 1
ATOM 858 C CA . HIS A 1 106 ? -4.866 6.164 8.925 1.00 89.19 106 HIS A CA 1
ATOM 859 C C . HIS A 1 106 ? -6.304 6.548 8.573 1.00 89.19 106 HIS A C 1
ATOM 861 O O . HIS A 1 106 ? -7.246 6.044 9.176 1.00 89.19 106 HIS A O 1
ATOM 867 N N . THR A 1 107 ? -6.476 7.302 7.485 1.00 91.25 107 THR A N 1
ATOM 868 C CA . THR A 1 107 ? -7.796 7.684 6.964 1.00 91.25 107 THR A CA 1
ATOM 869 C C . THR A 1 107 ? -8.681 6.461 6.699 1.00 91.25 107 THR A C 1
ATOM 871 O O . THR A 1 107 ? -9.839 6.440 7.109 1.00 91.25 107 THR A O 1
ATOM 874 N N . HIS A 1 108 ? -8.142 5.410 6.070 1.00 92.38 108 HIS A N 1
ATOM 875 C CA . HIS A 1 108 ? -8.866 4.154 5.835 1.00 92.38 108 HIS A CA 1
ATOM 876 C C . HIS A 1 108 ? -9.363 3.509 7.138 1.00 92.38 108 HIS A C 1
ATOM 878 O O . HIS A 1 108 ? -10.509 3.071 7.213 1.00 92.38 108 HIS A O 1
ATOM 884 N N . ALA A 1 109 ? -8.530 3.480 8.180 1.00 90.75 109 ALA A N 1
ATOM 885 C CA . ALA A 1 109 ? -8.918 2.953 9.486 1.00 90.75 109 ALA A CA 1
ATOM 886 C C . ALA A 1 109 ? -10.041 3.785 10.121 1.00 90.75 109 ALA A C 1
ATOM 888 O O . ALA A 1 109 ? -11.058 3.228 10.534 1.00 90.75 109 ALA A O 1
ATOM 889 N N . THR A 1 110 ? -9.896 5.113 10.133 1.00 90.62 110 THR A N 1
ATOM 890 C CA . THR A 1 110 ? -10.905 6.033 10.671 1.00 90.62 110 THR A CA 1
ATOM 891 C C . THR A 1 110 ? -12.243 5.881 9.951 1.00 90.62 110 THR A C 1
ATOM 893 O O . THR A 1 110 ? 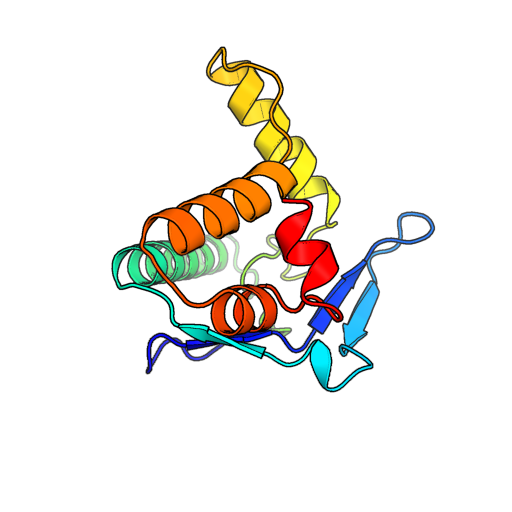-13.286 5.863 10.601 1.00 90.62 110 THR A O 1
ATOM 896 N N . LEU A 1 111 ? -12.240 5.737 8.620 1.00 94.25 111 LEU A N 1
ATOM 897 C CA . LEU A 1 111 ? -13.461 5.529 7.837 1.00 94.25 111 LEU A CA 1
ATOM 898 C C . LEU A 1 111 ? -14.161 4.213 8.198 1.00 94.25 111 LEU A C 1
ATOM 900 O O . LEU A 1 111 ? -15.378 4.208 8.365 1.00 94.25 111 LEU A O 1
ATOM 904 N N . LEU A 1 112 ? -13.412 3.120 8.377 1.00 92.81 112 LEU A N 1
ATOM 905 C CA . LEU A 1 112 ? -13.986 1.840 8.806 1.00 92.81 112 LEU A CA 1
ATOM 906 C C . LEU A 1 112 ? -14.590 1.920 10.213 1.00 92.81 112 LEU A C 1
ATOM 908 O O . LEU A 1 112 ? -15.696 1.432 10.431 1.00 92.81 112 LEU A O 1
ATOM 912 N N . LEU A 1 113 ? -13.892 2.564 11.151 1.00 93.19 113 LEU A N 1
ATOM 913 C CA . LEU A 1 113 ? -14.384 2.745 12.518 1.00 93.19 113 LEU A CA 1
ATOM 914 C C . LEU A 1 113 ? -15.652 3.606 12.548 1.00 93.19 113 LEU A C 1
ATOM 916 O O . LEU A 1 113 ? -16.624 3.244 13.205 1.00 93.19 113 LEU A O 1
ATOM 920 N N . LYS A 1 114 ? -15.685 4.703 11.779 1.00 93.88 114 LYS A N 1
ATOM 921 C CA . LYS A 1 114 ? -16.881 5.549 11.629 1.00 93.88 114 LYS A CA 1
ATOM 922 C C . LYS A 1 114 ? -18.057 4.811 10.988 1.00 93.88 114 LYS A C 1
ATOM 924 O O . LYS A 1 114 ? -19.199 5.122 11.301 1.00 93.88 114 LYS A O 1
ATOM 929 N N . ALA A 1 115 ? -17.787 3.828 10.131 1.00 95.56 115 ALA A N 1
ATOM 930 C CA . ALA A 1 115 ? -18.801 2.948 9.556 1.00 95.56 115 ALA A CA 1
ATOM 931 C C . ALA A 1 115 ? -19.262 1.830 10.517 1.00 95.56 115 ALA A C 1
ATOM 933 O O . ALA A 1 115 ? -20.040 0.967 10.116 1.00 95.56 115 ALA A O 1
ATOM 934 N N . GLY A 1 116 ? -18.786 1.814 11.768 1.00 94.38 116 GLY A N 1
ATOM 935 C CA . GLY A 1 116 ? -19.178 0.830 12.779 1.00 94.38 116 GLY A CA 1
ATOM 936 C C . GLY A 1 116 ? -18.492 -0.530 12.638 1.00 94.38 116 GLY A C 1
ATOM 937 O O . GLY A 1 116 ? -18.901 -1.492 13.287 1.00 94.38 116 GLY A O 1
ATOM 938 N N . VAL A 1 117 ? -17.445 -0.644 11.813 1.00 93.50 117 VAL A N 1
ATOM 939 C CA . VAL A 1 117 ? -16.679 -1.890 11.699 1.00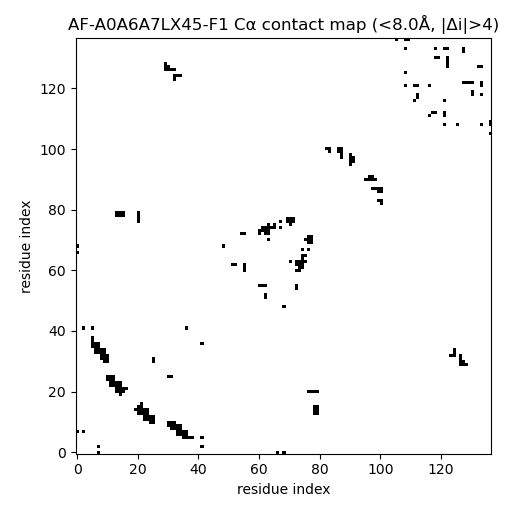 93.50 117 VAL A CA 1
ATOM 940 C C . VAL A 1 117 ? -15.945 -2.147 13.011 1.00 93.50 117 VAL A C 1
ATOM 942 O O . VAL A 1 117 ? -15.239 -1.279 13.526 1.00 93.50 117 VAL A O 1
ATOM 945 N N . ALA A 1 118 ? -16.087 -3.361 13.545 1.00 92.44 118 ALA A N 1
ATOM 946 C CA . ALA A 1 118 ? -15.476 -3.740 14.812 1.00 92.44 118 ALA A CA 1
ATOM 947 C C . ALA A 1 118 ? -13.955 -3.503 14.801 1.00 92.44 118 ALA A C 1
ATOM 949 O O . ALA A 1 118 ? -13.254 -3.926 13.879 1.00 92.44 118 ALA A O 1
ATOM 950 N N . VAL A 1 119 ? -13.429 -2.888 15.866 1.00 90.00 119 VAL A N 1
ATOM 951 C CA . VAL A 1 119 ? -12.010 -2.491 15.975 1.00 90.00 119 VAL A CA 1
ATOM 952 C C . VAL A 1 119 ? -11.060 -3.668 15.729 1.00 90.00 119 VAL A C 1
ATOM 954 O O . VAL A 1 119 ? -10.025 -3.507 15.085 1.00 90.00 119 VAL A O 1
ATOM 957 N N . LYS A 1 120 ? -11.431 -4.876 16.176 1.00 88.12 120 LYS A N 1
ATOM 958 C CA . LYS A 1 120 ? -10.664 -6.104 15.919 1.00 88.12 120 LYS A CA 1
ATOM 959 C C . LYS A 1 120 ? -10.507 -6.382 14.418 1.00 88.12 120 LYS A C 1
ATOM 961 O O . LYS A 1 120 ? -9.390 -6.608 13.965 1.00 88.12 120 LYS A O 1
ATOM 966 N N . VAL A 1 121 ? -11.589 -6.271 13.646 1.00 88.94 121 VAL A N 1
ATOM 967 C CA . VAL A 1 121 ? -11.589 -6.467 12.185 1.00 88.94 121 VAL A CA 1
ATOM 968 C C . VAL A 1 121 ? -10.735 -5.399 11.496 1.00 88.94 121 VAL A C 1
ATOM 970 O O . VAL A 1 121 ? -9.954 -5.706 10.595 1.00 88.94 121 VAL A O 1
ATOM 973 N N . VAL A 1 122 ? -10.827 -4.141 11.944 1.00 89.94 122 VAL A N 1
ATOM 974 C CA . VAL A 1 122 ? -9.969 -3.056 11.436 1.00 89.94 122 VAL A CA 1
ATOM 975 C C . VAL A 1 122 ? -8.494 -3.358 11.723 1.00 89.94 122 VAL A C 1
ATOM 977 O O . VAL A 1 122 ? -7.666 -3.273 10.817 1.00 89.94 122 VAL A O 1
ATOM 980 N N . SER A 1 123 ? -8.163 -3.779 12.947 1.00 86.81 123 SER A N 1
ATOM 981 C CA . SER A 1 123 ? -6.796 -4.130 13.355 1.00 86.81 123 SER A CA 1
ATOM 982 C C . SER A 1 123 ? -6.213 -5.277 12.523 1.00 86.81 123 SER A C 1
ATOM 984 O O . SER A 1 123 ? -5.075 -5.183 12.061 1.00 86.81 123 SER A O 1
ATOM 986 N N . GLU A 1 124 ? -6.997 -6.331 12.281 1.00 86.88 124 GLU A N 1
ATOM 987 C CA . GLU A 1 124 ? -6.618 -7.479 11.444 1.00 86.88 124 GLU A CA 1
ATOM 988 C C . GLU A 1 124 ? -6.393 -7.066 9.982 1.00 86.88 124 GLU A C 1
ATOM 990 O O . GLU A 1 124 ? -5.367 -7.405 9.388 1.00 86.88 124 GLU A O 1
ATOM 995 N N . ARG A 1 125 ? -7.293 -6.253 9.408 1.00 88.31 125 ARG A N 1
ATOM 996 C CA . ARG A 1 125 ? -7.153 -5.731 8.036 1.00 88.31 125 ARG A CA 1
ATOM 997 C C . ARG A 1 125 ? -5.894 -4.881 7.873 1.00 88.31 125 ARG A C 1
ATOM 999 O O . ARG A 1 125 ? -5.215 -4.933 6.841 1.00 88.31 125 ARG A O 1
ATOM 1006 N N . LEU A 1 126 ? -5.576 -4.084 8.886 1.00 84.94 126 LEU A N 1
ATOM 1007 C CA . LEU A 1 126 ? -4.364 -3.283 8.914 1.00 84.94 126 LEU A CA 1
ATOM 1008 C C . LEU A 1 126 ? -3.127 -4.178 9.114 1.00 84.94 126 LEU A C 1
ATOM 1010 O O . LEU A 1 126 ? -2.096 -3.923 8.490 1.00 84.94 126 LEU A O 1
ATOM 1014 N N . GLY A 1 127 ? -3.222 -5.260 9.882 1.00 77.94 127 GLY A N 1
ATOM 1015 C CA . GLY A 1 127 ? -2.073 -6.076 10.279 1.00 77.94 127 GLY A CA 1
ATOM 1016 C C . GLY A 1 127 ? -1.300 -5.439 11.433 1.00 77.94 127 GLY A C 1
ATOM 1017 O O . GLY A 1 127 ? -0.073 -5.505 11.466 1.00 77.94 127 GLY A O 1
ATOM 1018 N N . HIS A 1 128 ? -2.003 -4.745 12.334 1.00 77.81 128 HIS A N 1
ATOM 1019 C CA . HIS A 1 128 ? -1.418 -4.265 13.584 1.00 77.81 128 HIS A CA 1
ATOM 1020 C C . HIS A 1 128 ? -1.326 -5.423 14.581 1.00 77.81 128 HIS A C 1
ATOM 1022 O O . HIS A 1 128 ? -2.306 -6.133 14.799 1.00 77.81 128 HIS A O 1
ATOM 1028 N N . ALA A 1 129 ? -0.157 -5.588 15.207 1.00 56.78 129 ALA A N 1
ATOM 1029 C CA . ALA A 1 129 ? 0.077 -6.625 16.214 1.00 56.78 129 ALA A CA 1
ATOM 1030 C C . ALA A 1 129 ? -0.744 -6.405 17.500 1.00 56.78 129 ALA A C 1
ATOM 1032 O O . ALA A 1 129 ? -0.994 -7.351 18.240 1.00 56.78 129 ALA A O 1
ATOM 1033 N N . SER A 1 130 ? -1.185 -5.169 17.754 1.00 53.44 130 SER A N 1
ATOM 1034 C CA . SER A 1 130 ? -2.048 -4.811 18.877 1.00 53.44 130 SER A CA 1
ATOM 1035 C C . SER A 1 130 ? -3.180 -3.893 18.425 1.00 53.44 130 SER A C 1
ATOM 1037 O O . SER A 1 130 ? -2.971 -2.956 17.651 1.00 53.44 130 SER A O 1
ATOM 1039 N N . VAL A 1 131 ? -4.375 -4.124 18.977 1.00 60.19 131 VAL A N 1
ATOM 1040 C CA . VAL A 1 131 ? -5.560 -3.269 18.795 1.00 60.19 131 VAL A CA 1
ATOM 1041 C C . VAL A 1 131 ? -5.294 -1.842 19.295 1.00 60.19 131 VAL A C 1
ATOM 1043 O O . VAL A 1 131 ? -5.823 -0.888 18.730 1.00 60.19 131 VAL A O 1
ATOM 1046 N N . ALA A 1 132 ? -4.410 -1.674 20.286 1.00 56.44 132 ALA A N 1
ATO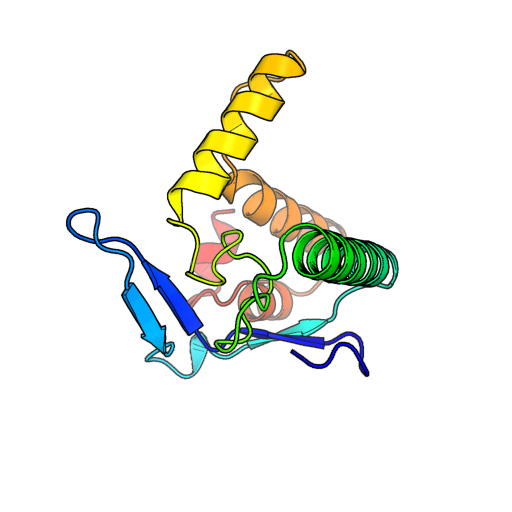M 1047 C CA . ALA A 1 132 ? -4.025 -0.365 20.814 1.00 56.44 132 ALA A CA 1
ATOM 1048 C C . ALA A 1 132 ? -3.388 0.540 19.744 1.00 56.44 132 ALA A C 1
ATOM 1050 O O . ALA A 1 132 ? -3.675 1.732 19.707 1.00 56.44 132 ALA A O 1
ATOM 1051 N N . SER A 1 133 ? -2.611 -0.025 18.810 1.00 57.97 133 SER A N 1
ATOM 1052 C CA . SER A 1 133 ? -2.033 0.724 17.682 1.00 57.97 133 SER A CA 1
ATOM 1053 C C . SER A 1 133 ? -3.088 1.206 16.684 1.00 57.97 133 SER A C 1
ATOM 1055 O O . SER A 1 133 ? -2.824 2.115 15.910 1.00 57.97 133 SER A O 1
ATOM 1057 N N . THR A 1 134 ? -4.279 0.602 16.689 1.00 56.28 134 THR A N 1
ATOM 1058 C CA . THR A 1 134 ? -5.431 1.015 15.871 1.00 56.28 134 THR A CA 1
ATOM 1059 C C . THR A 1 134 ? -6.265 2.096 16.566 1.00 56.28 134 THR A C 1
ATOM 1061 O O . THR A 1 134 ? -6.890 2.896 15.887 1.00 56.28 134 THR A 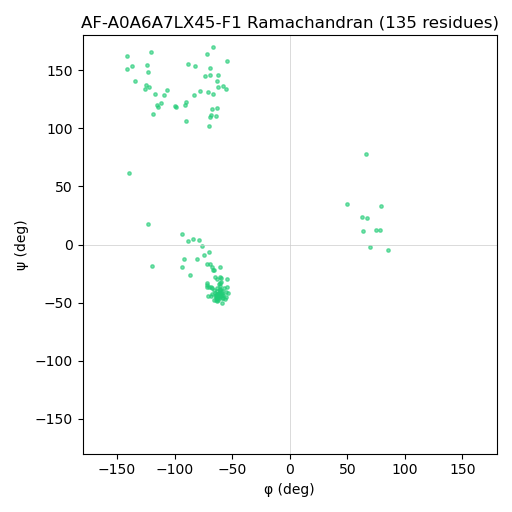O 1
ATOM 1064 N N . MET A 1 135 ? -6.244 2.157 17.903 1.00 57.38 135 MET A N 1
ATOM 1065 C CA . MET A 1 135 ? -6.906 3.207 18.700 1.00 57.38 135 MET A CA 1
ATOM 1066 C C . MET A 1 135 ? -6.099 4.516 18.774 1.00 57.38 135 MET A C 1
ATOM 1068 O O . MET A 1 135 ? -6.623 5.529 19.221 1.00 57.38 135 MET A O 1
ATOM 1072 N N . GLN A 1 136 ? -4.830 4.489 18.356 1.00 51.31 136 GLN A N 1
ATOM 1073 C CA . GLN A 1 136 ? -3.950 5.660 18.211 1.00 51.31 136 GLN A CA 1
ATOM 1074 C C . GLN A 1 136 ? -3.966 6.244 16.785 1.00 51.31 136 GLN A C 1
ATOM 1076 O O . GLN A 1 136 ? -3.112 7.064 16.448 1.00 51.31 136 GLN A O 1
ATOM 1081 N N . VAL A 1 137 ? -4.886 5.768 15.938 1.00 51.38 137 VAL A N 1
ATOM 1082 C CA . VAL A 1 137 ? -5.086 6.232 14.558 1.00 51.38 137 VAL A CA 1
ATOM 1083 C C . VAL A 1 137 ? -6.081 7.378 14.513 1.00 51.38 137 VAL A C 1
ATOM 1085 O O . VAL A 1 137 ? -7.144 7.252 15.157 1.00 51.38 137 VAL A O 1
#

pLDDT: mean 82.99, std 12.7, range [51.03, 97.12]

Sequence (137 aa):
MHFDNGRLSVKQNVTAPDYKVIVSDVKSAHTLRTIDLDERTLAVLRSWRKRQLEISMRTGLRTNEAGFLFAKVDGSPLHPDFFSHSFERLTVKMGLPRIRLHDLRHTHATLLLKAGVAVKVVSERLGHASVASTMQV

Foldseek 3Di:
DDPPQQKDWDFWDWAQVVNRTDIDGDPDPLRTAIARHDPVRSVVLVVLVVVLVVLCVVVVAPAAPPPDSDADNNNHRDHPCVVQVVVQVVCVVVVHPDDTPVVVLLVVLVVCVVVVNDLVVSCSNSSPPDSVVSVVD

Secondary structure (DSSP, 8-state):
---TTSEEEE-EEEE-GGG--EEEE--STTT-EEEE--HHHHHHHHHHHHHHHHHHHHH-----TT--SSB-TTSPBPPTHHHHHHHHHHHHHTT-----HHHHHHHHHHHHHHTT--HHHHHHHHT-SSTHHHHT-

Solvent-accessible surface area (backbone atoms only — not comparable to full-atom values): 8164 Å² total; per-residue (Å²): 130,71,69,88,76,39,50,47,74,44,58,64,46,69,48,51,70,95,80,43,76,41,79,44,69,55,91,43,79,68,53,53,38,70,39,83,48,55,70,69,60,48,52,51,53,52,52,50,53,53,51,48,52,56,49,20,68,74,67,70,38,69,64,22,94,83,55,58,92,66,48,44,75,82,23,47,78,60,57,64,63,56,57,44,53,52,45,42,54,50,34,56,75,69,73,47,73,96,63,57,64,67,53,54,58,42,50,54,50,51,54,41,49,75,71,67,47,54,66,68,59,53,18,53,65,70,41,49,96,42,61,66,69,55,74,76,91